Protein AF-W9THT8-F1 (afdb_monomer_lite)

Secondary structure (DSSP, 8-state):
-HHHHHHHS-TT-HHHHHHHTTTS--TTTTT-BHHHHHHHHHHHHT-----TTTTSBHHHHHHHHHHHHTTSPSS--HHHHHHHHHHHHHHHHHHHHHHH--HHHHHT--S-HHHHHHHHHHHH-TT-HHHHHHHHHHHHHS-S---SSGGGGHHHHHS-HHHHHHHHHHHHTT-

Sequence (175 aa):
MRNLIEYTKDAADPDFVKLTSLLHWKADSDQITISDLDGIFNRLFGQNVASADGAKTVMALIEHEASGCLKADDGINFENKIVLAMSIRLTAERFMVKRINDPAFVAGIDSNQTPKLLKKFRELFSTELKTLKILQRVALMTPENIHLNSFMYEPILDMSDGHLRKLYGEVIMLA

pLDDT: mean 91.5, std 10.58, range [45.81, 98.56]

Radius of gyration: 16.37 Å; chains: 1; bounding box: 40×32×42 Å

Foldseek 3Di:
DLVLCCVVPNCPPPLNVLVVLLQAPAPCVQVAFLLNVQVSVCVSPVDDDDDPPRRHHVLVVLVVLQVVLLVDDFDLDLVNLVSLLSNLQHLLNVLLCVVLVDNVQQVPDPDDNLVSSLVSSCVVPVVPVLSNVLSVVSCQQNPSDDDPDPVSCCSSSVDHSVVSSVSSVVSVVSD

Structure (mmCIF, N/CA/C/O backbone):
data_AF-W9THT8-F1
#
_entry.id   AF-W9THT8-F1
#
loop_
_atom_site.group_PDB
_atom_site.id
_atom_site.type_symbol
_atom_site.label_atom_id
_atom_site.label_alt_id
_atom_site.label_comp_id
_atom_site.label_asym_id
_atom_site.label_entity_id
_atom_site.label_seq_id
_atom_site.pdbx_PDB_ins_code
_atom_site.Cartn_x
_atom_site.Cartn_y
_atom_site.Cartn_z
_atom_site.occupancy
_atom_site.B_iso_or_equiv
_atom_site.auth_seq_id
_atom_site.auth_comp_id
_atom_site.auth_asym_id
_atom_site.auth_atom_id
_atom_site.pdbx_PDB_model_num
ATOM 1 N N . MET A 1 1 ? 6.232 3.667 -13.390 1.00 91.44 1 MET A N 1
ATOM 2 C CA . MET A 1 1 ? 6.029 2.429 -14.178 1.00 91.44 1 MET A CA 1
ATOM 3 C C . MET A 1 1 ? 4.553 2.133 -14.411 1.00 91.44 1 MET A C 1
ATOM 5 O O . MET A 1 1 ? 4.156 2.201 -15.561 1.00 91.44 1 MET A O 1
ATOM 9 N N . ARG A 1 2 ? 3.729 1.906 -13.371 1.00 91.75 2 ARG A N 1
ATOM 10 C CA . ARG A 1 2 ? 2.298 1.547 -13.520 1.00 91.75 2 ARG A CA 1
ATOM 11 C C . ARG A 1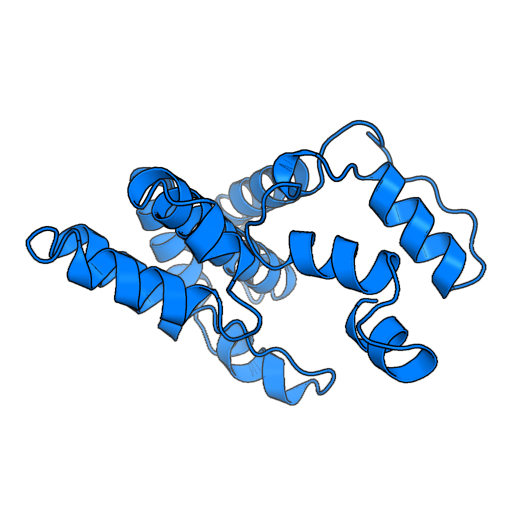 2 ? 1.534 2.476 -14.472 1.00 91.75 2 ARG A C 1
ATOM 13 O O . ARG A 1 2 ? 1.049 2.029 -15.499 1.00 91.75 2 ARG A O 1
ATOM 20 N N . ASN A 1 3 ? 1.539 3.778 -14.183 1.00 89.00 3 ASN A N 1
ATOM 21 C CA . ASN A 1 3 ? 0.855 4.784 -15.004 1.00 89.00 3 ASN A CA 1
ATOM 22 C C . ASN A 1 3 ? 1.441 4.907 -16.429 1.00 89.00 3 ASN A C 1
ATOM 24 O O . ASN A 1 3 ? 0.732 5.292 -17.348 1.00 89.00 3 ASN A O 1
ATOM 28 N N . LEU A 1 4 ? 2.730 4.594 -16.633 1.00 92.31 4 LEU A N 1
ATOM 29 C CA . LEU A 1 4 ? 3.329 4.595 -17.976 1.00 92.31 4 LEU A CA 1
ATOM 30 C C . LEU A 1 4 ? 2.815 3.415 -18.802 1.00 92.31 4 LEU A C 1
ATOM 32 O O . LEU A 1 4 ? 2.563 3.573 -19.991 1.00 92.31 4 LEU A O 1
ATOM 36 N N . ILE A 1 5 ? 2.641 2.251 -18.175 1.00 93.69 5 ILE A N 1
ATOM 37 C CA . ILE A 1 5 ? 2.051 1.078 -18.825 1.00 93.69 5 ILE A CA 1
ATOM 38 C C . ILE A 1 5 ? 0.583 1.356 -19.145 1.00 93.69 5 ILE A C 1
ATOM 40 O O . ILE A 1 5 ? 0.181 1.145 -20.278 1.00 93.69 5 ILE A O 1
ATOM 44 N N . GLU A 1 6 ? -0.177 1.922 -18.205 1.00 91.56 6 GLU A N 1
ATOM 45 C CA . GLU A 1 6 ? -1.571 2.331 -18.439 1.00 91.56 6 GLU A CA 1
ATOM 46 C C . GLU A 1 6 ? -1.704 3.284 -19.633 1.00 91.56 6 GLU A C 1
ATOM 48 O O . GLU A 1 6 ? -2.595 3.126 -20.458 1.00 91.56 6 GLU A O 1
ATOM 53 N N . TYR A 1 7 ? -0.790 4.254 -19.740 1.00 90.12 7 TYR A N 1
ATOM 54 C CA . TYR A 1 7 ? -0.811 5.259 -20.801 1.00 90.12 7 TYR A CA 1
ATOM 55 C C . TYR A 1 7 ? -0.347 4.727 -22.164 1.00 90.12 7 TYR A C 1
ATOM 57 O O . TYR A 1 7 ? -0.839 5.170 -23.197 1.00 90.12 7 TYR A O 1
ATOM 65 N N . THR A 1 8 ? 0.635 3.823 -22.189 1.00 93.19 8 THR A N 1
ATOM 66 C CA . THR A 1 8 ? 1.224 3.310 -23.444 1.00 93.19 8 THR A CA 1
ATOM 67 C C . THR A 1 8 ? 0.592 2.008 -23.930 1.00 93.19 8 THR A C 1
ATOM 69 O O . THR A 1 8 ? 0.788 1.636 -25.086 1.00 93.19 8 THR A O 1
ATOM 72 N N . LYS A 1 9 ? -0.151 1.318 -23.062 1.00 91.88 9 LYS A N 1
ATOM 73 C CA . LYS A 1 9 ? -0.853 0.067 -23.339 1.00 91.88 9 LYS A CA 1
ATOM 74 C C . LYS A 1 9 ? -2.303 0.189 -22.856 1.00 91.88 9 LYS A C 1
ATOM 76 O O . LYS A 1 9 ? -3.049 0.987 -23.412 1.00 91.88 9 LYS A O 1
ATOM 81 N N . ASP A 1 10 ? -2.702 -0.572 -21.839 1.00 91.38 10 ASP A N 1
ATOM 82 C CA . ASP A 1 10 ? -4.016 -0.495 -21.209 1.00 91.38 10 ASP A CA 1
ATOM 83 C C . ASP A 1 10 ? -3.976 -1.003 -19.751 1.00 91.38 10 ASP A C 1
ATOM 85 O O . ASP A 1 10 ? -2.949 -1.478 -19.256 1.00 91.38 10 ASP A O 1
ATOM 89 N N . ALA A 1 11 ? -5.110 -0.888 -19.054 1.00 89.50 11 ALA A N 1
ATOM 90 C CA . ALA A 1 11 ? -5.281 -1.333 -17.669 1.00 89.50 11 ALA A CA 1
ATOM 91 C C . ALA A 1 11 ? -5.462 -2.861 -17.510 1.00 89.50 11 ALA A C 1
ATOM 93 O O . ALA A 1 11 ? -5.548 -3.352 -16.383 1.00 89.50 11 ALA A O 1
ATOM 94 N N . ALA A 1 12 ? -5.545 -3.613 -18.610 1.00 93.19 12 ALA A N 1
ATOM 95 C CA . ALA A 1 12 ? -5.588 -5.073 -18.614 1.00 93.19 12 ALA A CA 1
ATOM 96 C C . ALA A 1 12 ? -4.193 -5.702 -18.798 1.00 93.19 12 ALA A C 1
ATOM 98 O O . ALA A 1 12 ? -4.049 -6.912 -18.608 1.00 93.19 12 ALA A O 1
ATOM 99 N N . ASP A 1 13 ? -3.164 -4.908 -19.126 1.00 96.38 13 ASP A N 1
ATOM 100 C CA . ASP A 1 13 ? -1.788 -5.386 -19.252 1.00 96.38 13 ASP A CA 1
ATOM 101 C C . ASP A 1 13 ? -1.326 -6.083 -17.949 1.00 96.38 13 ASP A C 1
ATOM 103 O O . ASP A 1 13 ? -1.464 -5.521 -16.854 1.00 96.38 13 ASP A O 1
ATOM 107 N N . PRO A 1 14 ? -0.752 -7.300 -18.024 1.00 96.12 14 PRO A N 1
ATOM 108 C CA . PRO A 1 14 ? -0.333 -8.044 -16.837 1.00 96.12 14 PRO A CA 1
ATOM 109 C C . PRO A 1 14 ? 0.667 -7.297 -15.947 1.00 96.12 14 PRO A C 1
ATOM 111 O O . PRO A 1 14 ? 0.623 -7.447 -14.724 1.00 96.12 14 PRO A O 1
ATOM 114 N N . ASP A 1 15 ? 1.542 -6.469 -16.528 1.00 96.75 15 ASP A N 1
ATOM 115 C CA . ASP A 1 15 ? 2.502 -5.672 -15.766 1.00 96.75 15 ASP A CA 1
ATOM 116 C C . ASP A 1 15 ? 1.791 -4.522 -15.040 1.00 96.75 15 ASP A C 1
ATOM 118 O O . ASP A 1 15 ? 2.138 -4.209 -13.900 1.00 96.75 15 ASP A O 1
ATOM 122 N N . PHE A 1 16 ? 0.751 -3.928 -15.636 1.00 95.06 16 PHE A N 1
ATOM 123 C CA . PHE A 1 16 ? -0.103 -2.959 -14.941 1.00 95.06 16 PHE A CA 1
ATOM 124 C C . PHE A 1 16 ? -0.813 -3.601 -13.743 1.00 95.06 16 PHE A C 1
ATOM 126 O O . PHE A 1 16 ? -0.787 -3.049 -12.637 1.00 95.06 16 PHE A O 1
ATOM 133 N N . VAL A 1 17 ? -1.410 -4.781 -13.940 1.00 94.25 17 VAL A N 1
ATOM 134 C CA . VAL A 1 17 ? -2.118 -5.517 -12.882 1.00 94.25 17 VAL A CA 1
ATOM 135 C C . VAL A 1 17 ? -1.160 -5.876 -11.745 1.00 94.25 17 VAL A C 1
ATOM 137 O O . VAL A 1 17 ? -1.437 -5.547 -10.590 1.00 94.25 17 VAL A O 1
ATOM 140 N N . LYS A 1 18 ? 0.006 -6.451 -12.064 1.00 96.38 18 LYS A N 1
ATOM 141 C CA . LYS A 1 18 ? 1.012 -6.838 -11.065 1.00 96.38 18 LYS A CA 1
ATOM 142 C C . LYS A 1 18 ? 1.580 -5.629 -10.312 1.00 96.38 18 LYS A C 1
ATOM 144 O O . LYS A 1 18 ? 1.689 -5.664 -9.090 1.00 96.38 18 LYS A O 1
ATOM 149 N N . LEU A 1 19 ? 1.865 -4.515 -10.993 1.00 95.31 19 LEU A N 1
ATOM 150 C CA . LEU A 1 19 ? 2.278 -3.275 -10.320 1.00 95.31 19 LEU A CA 1
ATOM 151 C C . LEU A 1 19 ? 1.166 -2.671 -9.451 1.00 95.31 19 LEU A C 1
ATOM 153 O O . LEU A 1 19 ? 1.460 -1.997 -8.466 1.00 95.31 19 LEU A O 1
ATOM 157 N N . THR A 1 20 ? -0.106 -2.900 -9.781 1.00 93.31 20 THR A N 1
ATOM 158 C CA . THR A 1 20 ? -1.229 -2.480 -8.930 1.00 93.31 20 THR A CA 1
ATOM 159 C C . THR A 1 20 ? -1.244 -3.261 -7.615 1.00 93.31 20 THR A C 1
ATOM 161 O O . THR A 1 20 ? -1.473 -2.662 -6.565 1.00 93.31 20 THR A O 1
ATOM 164 N N . SER A 1 21 ? -0.917 -4.557 -7.640 1.00 94.88 21 SER A N 1
ATOM 165 C CA . SER A 1 21 ? -0.740 -5.383 -6.434 1.00 94.88 21 SER A CA 1
ATOM 166 C C . SER A 1 21 ? 0.460 -4.973 -5.564 1.00 94.88 21 SER A C 1
ATOM 168 O O . SER A 1 21 ? 0.560 -5.410 -4.420 1.00 94.88 21 SER A O 1
ATOM 170 N N . LEU A 1 22 ? 1.358 -4.107 -6.052 1.00 94.56 22 LEU A N 1
ATOM 171 C CA . LEU A 1 22 ? 2.415 -3.492 -5.235 1.00 94.56 22 LEU A CA 1
ATOM 172 C C . LEU A 1 22 ? 1.975 -2.200 -4.530 1.00 94.56 22 LEU A C 1
ATOM 174 O O . LEU A 1 22 ? 2.650 -1.745 -3.612 1.00 94.56 22 LEU A O 1
ATOM 178 N N . LEU A 1 23 ? 0.857 -1.599 -4.945 1.00 91.94 23 LEU A N 1
ATOM 179 C CA . LEU A 1 23 ? 0.315 -0.371 -4.344 1.00 91.94 23 LEU A CA 1
ATOM 180 C C . LEU A 1 23 ? -0.849 -0.636 -3.384 1.00 91.94 23 LEU A C 1
ATOM 182 O O . LEU A 1 23 ? -1.150 0.209 -2.539 1.00 91.94 23 LEU A O 1
ATOM 186 N N . HIS A 1 24 ? -1.473 -1.803 -3.527 1.00 94.31 24 HIS A N 1
ATOM 187 C CA . HIS A 1 24 ? -2.636 -2.259 -2.782 1.00 94.31 24 HIS A CA 1
ATOM 188 C C . HIS A 1 24 ? -2.452 -3.709 -2.352 1.00 94.31 24 HIS A C 1
ATOM 190 O O . HIS A 1 24 ? -1.925 -4.511 -3.120 1.00 94.31 24 HIS A O 1
ATOM 196 N N . TRP A 1 25 ? -2.933 -4.062 -1.162 1.00 96.44 25 TRP A N 1
ATOM 197 C CA . TRP A 1 25 ? -2.902 -5.432 -0.664 1.00 96.44 25 TRP A CA 1
ATOM 198 C C . TRP A 1 25 ? -3.943 -6.297 -1.384 1.00 96.44 25 TRP A C 1
ATOM 200 O O . TRP A 1 25 ? -5.151 -6.169 -1.168 1.00 96.44 25 TRP A O 1
ATOM 210 N N . LYS A 1 26 ? -3.460 -7.181 -2.250 1.00 95.38 26 LYS A N 1
ATOM 211 C CA . LYS A 1 26 ? -4.209 -8.132 -3.072 1.00 95.38 26 LYS A CA 1
ATOM 212 C C . LYS A 1 26 ? -3.698 -9.554 -2.824 1.00 95.38 26 LYS A C 1
ATOM 214 O O . LYS A 1 26 ? -2.750 -9.767 -2.074 1.00 95.38 26 LYS A O 1
ATOM 219 N N . ALA A 1 27 ? -4.357 -10.538 -3.434 1.00 94.75 27 ALA A N 1
ATOM 220 C CA . ALA A 1 27 ? -4.080 -11.956 -3.196 1.00 94.75 27 ALA A CA 1
ATOM 221 C C . ALA A 1 27 ? -2.652 -12.396 -3.571 1.00 94.75 27 ALA A C 1
ATOM 223 O O . ALA A 1 27 ? -2.171 -13.383 -3.027 1.00 94.75 27 ALA A O 1
ATOM 224 N N . ASP A 1 28 ? -1.995 -11.688 -4.491 1.00 95.56 28 ASP A N 1
ATOM 225 C CA . ASP A 1 28 ? -0.643 -11.974 -4.978 1.00 95.56 28 ASP A CA 1
ATOM 226 C C . ASP A 1 28 ? 0.425 -11.005 -4.439 1.00 95.56 28 ASP A C 1
ATOM 228 O O . ASP A 1 28 ? 1.609 -11.182 -4.717 1.00 95.56 28 ASP A O 1
ATOM 232 N N . SER A 1 29 ? 0.034 -9.985 -3.667 1.00 95.25 29 SER A N 1
ATOM 233 C CA . SER A 1 29 ? 0.924 -8.908 -3.212 1.00 95.25 29 SER A CA 1
ATOM 234 C C . SER A 1 29 ? 2.169 -9.400 -2.478 1.00 95.25 29 SER A C 1
ATOM 236 O O . SER A 1 29 ? 3.251 -8.845 -2.663 1.00 95.25 29 SER A O 1
ATOM 238 N N . ASP A 1 30 ? 2.032 -10.432 -1.646 1.00 95.38 30 ASP A N 1
ATOM 239 C CA . ASP A 1 30 ? 3.121 -10.984 -0.839 1.00 95.38 30 ASP A CA 1
ATOM 240 C C . ASP A 1 30 ? 4.057 -11.918 -1.618 1.00 95.38 30 ASP A C 1
ATOM 242 O O . ASP A 1 30 ? 5.099 -12.298 -1.091 1.00 95.38 30 ASP A O 1
ATOM 246 N N . GLN A 1 31 ? 3.730 -12.249 -2.869 1.00 97.38 31 GLN A N 1
ATOM 247 C CA . GLN A 1 31 ? 4.504 -13.161 -3.718 1.00 97.38 31 GLN A CA 1
ATOM 248 C C . GLN A 1 31 ? 5.357 -12.436 -4.760 1.00 97.38 31 GLN A C 1
ATOM 250 O O 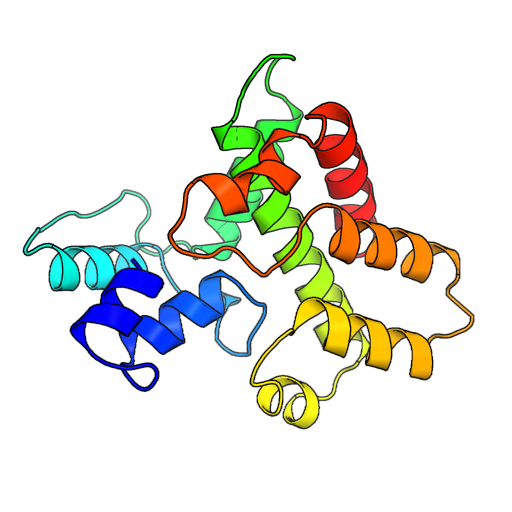. GLN A 1 31 ? 6.240 -13.051 -5.353 1.00 97.38 31 GLN A O 1
ATOM 255 N N . ILE A 1 32 ? 5.112 -11.144 -5.001 1.00 98.12 32 ILE A N 1
ATOM 256 C CA . ILE A 1 32 ? 5.836 -10.384 -6.026 1.00 98.12 32 ILE A CA 1
ATOM 257 C C . ILE A 1 32 ? 7.270 -10.145 -5.555 1.00 98.12 32 ILE A C 1
ATOM 259 O O . ILE A 1 32 ? 7.512 -9.482 -4.542 1.00 98.12 32 ILE A O 1
ATOM 263 N N . THR A 1 33 ? 8.222 -10.686 -6.308 1.00 98.50 33 THR A N 1
ATOM 264 C CA . THR A 1 33 ? 9.652 -10.616 -6.003 1.00 98.50 33 THR A CA 1
ATOM 265 C C . THR A 1 33 ? 10.307 -9.361 -6.573 1.00 98.50 33 THR A C 1
ATOM 267 O O . THR A 1 33 ? 9.778 -8.708 -7.476 1.00 98.50 33 THR A O 1
ATOM 270 N N . ILE A 1 34 ? 11.490 -9.019 -6.066 1.00 98.31 34 ILE A N 1
ATOM 271 C CA . ILE A 1 34 ? 12.319 -7.952 -6.639 1.00 98.31 34 ILE A CA 1
ATOM 272 C C . ILE A 1 34 ? 12.669 -8.281 -8.100 1.00 98.31 34 ILE A C 1
ATOM 274 O O . ILE A 1 34 ? 12.584 -7.407 -8.959 1.00 98.31 34 ILE A O 1
ATOM 278 N N . SER A 1 35 ? 12.956 -9.547 -8.423 1.00 98.25 35 SER A N 1
ATOM 279 C CA . SER A 1 35 ? 13.202 -9.968 -9.808 1.00 98.25 35 SER A CA 1
ATOM 280 C C . SER A 1 35 ? 11.977 -9.837 -10.721 1.00 98.25 35 SER A C 1
ATOM 282 O O . SER A 1 35 ? 12.139 -9.518 -11.900 1.00 98.25 35 SER A O 1
ATOM 284 N N . ASP A 1 36 ? 10.753 -10.032 -10.213 1.00 98.19 36 ASP A N 1
ATOM 285 C CA . ASP A 1 36 ? 9.539 -9.725 -10.985 1.00 98.19 36 ASP A CA 1
ATOM 286 C C . ASP A 1 36 ? 9.494 -8.237 -11.362 1.00 98.19 36 ASP A C 1
ATOM 288 O O . ASP A 1 36 ? 9.193 -7.893 -12.509 1.00 98.19 36 ASP A O 1
ATOM 292 N N . LEU A 1 37 ? 9.815 -7.357 -10.405 1.00 97.88 37 LEU A N 1
ATOM 293 C CA . LEU A 1 37 ? 9.835 -5.909 -10.602 1.00 97.88 37 LEU A CA 1
ATOM 294 C C . LEU A 1 37 ? 10.931 -5.477 -11.587 1.00 97.88 37 LEU A C 1
ATOM 296 O O . LEU A 1 37 ? 10.647 -4.682 -12.486 1.00 97.88 37 LEU A O 1
ATOM 300 N N . ASP A 1 38 ? 12.137 -6.042 -11.477 1.00 97.94 38 ASP A N 1
ATOM 301 C CA . ASP A 1 38 ? 13.226 -5.841 -12.444 1.00 97.94 38 ASP A CA 1
ATOM 302 C C . ASP A 1 38 ? 12.786 -6.255 -13.853 1.00 97.94 38 ASP A C 1
ATOM 304 O O . ASP A 1 38 ? 13.014 -5.535 -14.824 1.00 97.94 38 ASP A O 1
ATOM 308 N N . GLY A 1 39 ? 12.094 -7.392 -13.976 1.00 98.19 39 GLY A N 1
ATOM 309 C CA . GLY A 1 39 ? 11.554 -7.863 -15.247 1.00 98.19 39 GLY A CA 1
ATOM 310 C C . GLY A 1 39 ? 10.584 -6.863 -15.882 1.00 98.19 39 GLY A C 1
ATOM 311 O O . GLY A 1 39 ? 10.673 -6.604 -17.084 1.00 98.19 39 GLY A O 1
ATOM 312 N N . ILE A 1 40 ? 9.685 -6.276 -15.085 1.00 97.75 40 ILE A N 1
ATOM 313 C CA . ILE A 1 40 ? 8.752 -5.234 -15.544 1.00 97.75 40 ILE A CA 1
ATOM 314 C C . ILE A 1 40 ? 9.516 -3.973 -15.969 1.00 97.75 40 ILE A C 1
ATOM 316 O O . ILE A 1 40 ? 9.256 -3.422 -17.040 1.00 97.75 40 ILE A O 1
ATOM 320 N N . PHE A 1 41 ? 10.486 -3.535 -15.163 1.00 97.81 41 PHE A N 1
ATOM 321 C CA . PHE A 1 41 ? 11.330 -2.379 -15.467 1.00 97.81 41 PHE A CA 1
ATOM 322 C C . PHE A 1 41 ? 12.087 -2.566 -16.791 1.00 97.81 41 PHE A C 1
ATOM 324 O O . PHE A 1 41 ? 12.033 -1.708 -17.673 1.00 97.81 41 PHE A O 1
ATOM 331 N N . ASN A 1 42 ? 12.732 -3.719 -16.964 1.00 97.88 42 ASN A N 1
ATOM 332 C CA . ASN A 1 42 ? 13.508 -4.064 -18.151 1.00 97.88 42 ASN A CA 1
ATOM 333 C C . ASN A 1 42 ? 12.644 -4.094 -19.416 1.00 97.88 42 ASN A C 1
ATOM 335 O O . ASN A 1 42 ? 13.036 -3.516 -20.430 1.00 97.88 42 ASN A O 1
ATOM 339 N N . ARG A 1 43 ? 11.442 -4.688 -19.352 1.00 96.25 43 ARG A N 1
ATOM 340 C CA . ARG A 1 43 ? 10.480 -4.675 -20.468 1.00 96.25 43 ARG A CA 1
ATOM 341 C C . ARG A 1 43 ? 10.019 -3.265 -20.828 1.00 96.25 43 ARG A C 1
ATOM 343 O O . ARG A 1 43 ? 9.896 -2.959 -22.010 1.00 96.25 43 ARG A O 1
ATOM 350 N N . LEU A 1 44 ? 9.754 -2.421 -19.829 1.00 95.88 44 LEU A N 1
ATOM 351 C CA . LEU A 1 44 ? 9.228 -1.073 -20.049 1.00 95.88 44 LEU A CA 1
ATOM 352 C C . LEU A 1 44 ? 10.281 -0.113 -20.622 1.00 95.88 44 LEU A C 1
ATOM 354 O O . LEU A 1 44 ? 9.945 0.729 -21.450 1.00 95.88 44 LEU A O 1
ATOM 358 N N . PHE A 1 45 ? 11.537 -0.229 -20.186 1.00 96.31 45 PHE A N 1
ATOM 359 C CA . PHE A 1 45 ? 12.599 0.723 -20.534 1.00 96.31 45 PHE A CA 1
ATOM 360 C C . PHE A 1 45 ? 13.673 0.164 -21.476 1.00 96.31 45 PHE A C 1
ATOM 362 O O . PHE A 1 45 ? 14.621 0.880 -21.796 1.00 96.31 45 PHE A O 1
ATOM 369 N N . GLY A 1 46 ? 13.555 -1.094 -21.914 1.00 95.88 46 GLY A N 1
ATOM 370 C CA . GLY A 1 46 ? 14.555 -1.744 -22.769 1.00 95.88 46 GLY A CA 1
ATOM 371 C C . GLY A 1 46 ? 15.914 -1.903 -22.081 1.00 95.88 46 GLY A C 1
ATOM 372 O O . GLY A 1 46 ? 16.952 -1.747 -22.719 1.00 95.88 46 GLY A O 1
ATOM 373 N N . GLN A 1 47 ? 15.904 -2.150 -20.771 1.00 96.75 47 GLN A N 1
ATOM 374 C CA . GLN A 1 47 ? 17.100 -2.290 -19.935 1.00 96.75 47 GLN A CA 1
ATOM 375 C C . GLN A 1 47 ? 17.355 -3.761 -19.578 1.00 96.75 47 GLN A C 1
ATOM 377 O O . GLN A 1 47 ? 16.538 -4.633 -19.868 1.00 96.75 47 GLN A O 1
ATOM 382 N N . ASN A 1 48 ? 18.498 -4.037 -18.947 1.00 95.62 48 ASN A N 1
ATOM 383 C CA . ASN A 1 48 ? 18.840 -5.361 -18.422 1.00 95.62 48 ASN A CA 1
ATOM 384 C C . ASN A 1 48 ? 19.452 -5.249 -17.017 1.00 95.62 48 ASN A C 1
ATOM 386 O O . ASN A 1 48 ? 20.614 -5.587 -16.789 1.00 95.62 48 ASN A O 1
ATOM 390 N N . VAL A 1 49 ? 18.679 -4.679 -16.096 1.00 95.88 49 VAL A N 1
ATOM 391 C CA . VAL A 1 49 ? 19.043 -4.527 -14.685 1.00 95.88 49 VAL A CA 1
ATOM 392 C C . VAL A 1 49 ? 18.712 -5.809 -13.925 1.00 95.88 49 VAL A C 1
ATOM 394 O O . VAL A 1 49 ? 17.702 -6.458 -14.199 1.00 95.88 49 VAL A O 1
ATOM 397 N N . ALA A 1 50 ? 19.560 -6.143 -12.956 1.00 97.12 50 ALA A N 1
ATOM 398 C CA . ALA A 1 50 ? 19.299 -7.158 -11.947 1.00 97.12 50 ALA A CA 1
ATOM 399 C C . ALA A 1 50 ? 19.653 -6.577 -10.575 1.00 97.12 50 ALA A C 1
ATOM 401 O O . ALA A 1 50 ? 20.817 -6.275 -10.298 1.00 97.12 50 ALA A O 1
ATOM 402 N N . SER A 1 51 ? 18.640 -6.390 -9.739 1.00 95.81 51 SER A N 1
ATOM 403 C CA . SER A 1 51 ? 18.789 -5.902 -8.376 1.00 95.81 51 SER A CA 1
ATOM 404 C C . SER A 1 51 ? 19.349 -7.001 -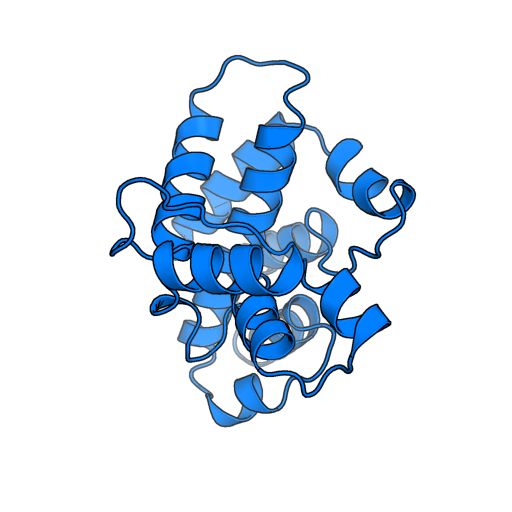7.466 1.00 95.81 51 SER A C 1
ATOM 406 O O . SER A 1 51 ? 19.187 -8.201 -7.714 1.00 95.81 51 SER A O 1
ATOM 408 N N . ALA A 1 52 ? 20.018 -6.598 -6.384 1.00 94.06 52 ALA A N 1
ATOM 409 C CA . ALA A 1 52 ? 20.432 -7.533 -5.342 1.00 94.06 52 ALA A CA 1
ATOM 410 C C . ALA A 1 52 ? 19.206 -8.186 -4.678 1.00 94.06 52 ALA A C 1
ATOM 412 O O . ALA A 1 52 ? 18.115 -7.621 -4.671 1.00 94.06 52 ALA A O 1
ATOM 413 N N . ASP A 1 53 ? 19.401 -9.375 -4.100 1.00 95.00 53 ASP A N 1
ATOM 414 C CA . ASP A 1 53 ? 18.357 -10.113 -3.383 1.00 95.00 53 ASP A CA 1
ATOM 415 C C . ASP A 1 53 ? 17.073 -10.368 -4.195 1.00 95.00 53 ASP A C 1
ATOM 417 O O . ASP A 1 53 ? 15.979 -10.380 -3.638 1.00 95.00 53 ASP A O 1
ATOM 421 N N . GLY A 1 54 ? 17.197 -10.630 -5.499 1.00 95.81 54 GLY A N 1
ATOM 422 C CA . GLY A 1 54 ? 16.068 -10.787 -6.426 1.00 95.81 54 GLY A CA 1
ATOM 423 C C . GLY A 1 54 ? 14.932 -11.723 -5.973 1.00 95.81 54 GLY A C 1
ATOM 424 O O . GLY A 1 54 ? 13.779 -11.498 -6.328 1.00 95.81 54 GLY A O 1
ATOM 425 N N . ALA A 1 55 ? 15.233 -12.730 -5.143 1.00 97.06 55 ALA A N 1
ATOM 426 C CA . ALA A 1 55 ? 14.253 -13.663 -4.582 1.00 97.06 55 ALA A CA 1
ATOM 427 C C . ALA A 1 55 ? 13.437 -13.109 -3.393 1.00 97.06 55 ALA A C 1
ATOM 429 O O . ALA A 1 55 ? 12.427 -13.705 -3.021 1.00 97.06 55 ALA A O 1
ATOM 430 N N . LYS A 1 56 ? 13.859 -12.002 -2.764 1.00 97.88 56 LYS A N 1
ATOM 431 C CA . LYS A 1 56 ? 13.072 -11.336 -1.718 1.00 97.88 56 LYS A CA 1
ATOM 432 C C . LYS A 1 56 ? 11.827 -10.705 -2.332 1.00 97.88 56 LYS A C 1
ATOM 434 O O . LYS A 1 56 ? 11.819 -10.290 -3.490 1.00 97.88 56 LYS A O 1
ATOM 439 N N . THR A 1 57 ? 10.772 -10.613 -1.533 1.00 98.12 57 THR A N 1
ATOM 440 C CA . THR A 1 57 ? 9.519 -9.991 -1.956 1.00 98.12 57 THR A CA 1
ATOM 441 C C . THR A 1 57 ? 9.631 -8.473 -1.872 1.00 98.12 57 THR A C 1
ATOM 443 O O . THR A 1 57 ? 10.304 -7.930 -0.992 1.00 98.12 57 THR A O 1
ATOM 446 N N . VAL A 1 58 ? 8.944 -7.768 -2.771 1.00 97.62 58 VAL A N 1
ATOM 447 C CA . VAL A 1 58 ? 8.895 -6.299 -2.748 1.00 97.62 58 VAL A CA 1
ATOM 448 C C . VAL A 1 58 ? 8.243 -5.809 -1.453 1.00 97.62 58 VAL A C 1
ATOM 450 O O . VAL A 1 58 ? 8.688 -4.819 -0.884 1.00 97.62 58 VAL A O 1
ATOM 453 N N . MET A 1 59 ? 7.250 -6.533 -0.929 1.00 96.38 59 MET A N 1
ATOM 454 C CA . MET A 1 59 ? 6.630 -6.209 0.360 1.00 96.38 59 MET A CA 1
ATOM 455 C C . MET A 1 59 ? 7.641 -6.247 1.512 1.00 96.38 59 MET A C 1
ATOM 457 O O . MET A 1 59 ? 7.689 -5.310 2.305 1.00 96.38 59 MET A O 1
ATOM 461 N N . ALA A 1 60 ? 8.502 -7.270 1.567 1.00 96.19 60 ALA A N 1
ATOM 462 C CA . ALA A 1 60 ? 9.555 -7.347 2.579 1.00 96.19 60 ALA A CA 1
ATOM 463 C C . ALA A 1 60 ? 10.588 -6.217 2.427 1.00 96.19 60 ALA A C 1
ATOM 465 O O . ALA A 1 60 ? 11.066 -5.687 3.429 1.00 96.19 60 ALA A O 1
ATOM 466 N N . LEU A 1 61 ? 10.911 -5.821 1.190 1.00 97.06 61 LEU A N 1
ATOM 467 C CA . LEU A 1 61 ? 11.776 -4.668 0.932 1.00 97.06 61 LEU A CA 1
ATOM 468 C C . LEU A 1 61 ? 11.140 -3.370 1.454 1.00 97.06 61 LEU A C 1
ATOM 470 O O . LEU A 1 61 ? 11.788 -2.628 2.182 1.00 97.06 61 LEU A O 1
ATOM 474 N N . ILE A 1 62 ? 9.861 -3.120 1.158 1.00 96.25 62 ILE A N 1
ATOM 475 C CA . ILE A 1 62 ? 9.137 -1.929 1.633 1.00 96.25 62 ILE A CA 1
ATOM 476 C C . ILE A 1 62 ? 9.102 -1.875 3.167 1.00 96.25 62 ILE A C 1
ATOM 478 O O . ILE A 1 62 ? 9.351 -0.820 3.751 1.00 96.25 62 ILE A O 1
ATOM 482 N N . GLU A 1 63 ? 8.819 -2.999 3.830 1.00 95.12 63 GLU A N 1
ATOM 483 C CA . GLU A 1 63 ? 8.823 -3.087 5.296 1.00 95.12 63 GLU A CA 1
ATOM 484 C C . GLU A 1 63 ? 10.220 -2.839 5.888 1.00 95.12 63 GLU A C 1
ATOM 486 O O . GLU A 1 63 ? 10.348 -2.165 6.920 1.00 95.12 63 GLU A O 1
ATOM 491 N N . HIS A 1 64 ? 11.270 -3.349 5.234 1.00 95.50 64 HIS A N 1
ATOM 492 C CA . HIS A 1 64 ? 12.661 -3.127 5.628 1.00 95.50 64 HIS A CA 1
ATOM 493 C C . HIS A 1 64 ? 13.034 -1.644 5.551 1.00 95.50 64 HIS A C 1
ATOM 495 O O . HIS A 1 64 ? 13.462 -1.071 6.557 1.00 95.50 64 HIS A O 1
ATOM 501 N N . GLU A 1 65 ? 12.801 -1.015 4.398 1.00 95.44 65 GLU A N 1
ATOM 502 C CA . GLU A 1 65 ? 13.105 0.400 4.177 1.00 95.44 65 GLU A CA 1
ATOM 503 C C . GLU A 1 65 ? 12.303 1.291 5.133 1.00 95.44 65 GLU A C 1
ATOM 505 O O . GLU A 1 65 ? 12.874 2.146 5.807 1.00 95.44 65 GLU A O 1
ATOM 510 N N . ALA A 1 66 ? 11.002 1.034 5.312 1.00 95.25 66 ALA A N 1
ATOM 511 C CA . ALA A 1 66 ? 10.160 1.804 6.232 1.00 95.25 66 ALA A CA 1
ATOM 512 C C . ALA A 1 66 ? 10.622 1.691 7.695 1.00 95.25 66 ALA A C 1
ATOM 514 O O . ALA A 1 66 ? 10.547 2.655 8.461 1.00 95.25 66 ALA A O 1
ATOM 515 N N . SER A 1 67 ? 11.139 0.526 8.093 1.00 94.19 67 SER A N 1
ATOM 516 C CA . SER A 1 67 ? 11.745 0.334 9.415 1.00 94.19 67 SER A CA 1
ATOM 517 C C . SER A 1 67 ? 13.072 1.087 9.556 1.00 94.19 67 SER A C 1
ATOM 519 O O . SER A 1 67 ? 13.376 1.599 10.637 1.00 94.19 67 SER A O 1
ATOM 521 N N . GLY A 1 68 ? 13.850 1.184 8.474 1.00 93.38 68 GLY A N 1
ATOM 522 C CA . GLY A 1 68 ? 15.034 2.039 8.384 1.00 93.38 68 GLY A CA 1
ATOM 523 C C . GLY A 1 68 ? 14.685 3.519 8.534 1.00 93.38 68 GLY A C 1
ATOM 524 O O . GLY A 1 68 ? 15.329 4.219 9.320 1.00 93.38 68 GLY A O 1
ATOM 525 N N . CYS A 1 69 ? 13.601 3.970 7.890 1.00 92.25 69 CYS A N 1
ATOM 526 C CA . CYS A 1 69 ? 13.121 5.347 7.986 1.00 92.25 69 CYS A CA 1
ATOM 527 C C . CYS A 1 69 ? 12.863 5.770 9.432 1.00 92.25 69 CYS A C 1
ATOM 529 O O . CYS A 1 69 ? 13.153 6.908 9.751 1.00 92.25 69 CYS A O 1
ATOM 531 N N . LEU A 1 70 ? 12.395 4.887 10.326 1.00 89.00 70 LEU A N 1
ATOM 532 C CA . LEU A 1 70 ? 12.155 5.225 11.740 1.00 89.00 70 LEU A CA 1
ATOM 533 C C . LEU A 1 70 ? 13.421 5.634 12.510 1.00 89.00 70 LEU A C 1
ATOM 535 O O . LEU A 1 70 ? 13.308 6.341 13.511 1.00 89.00 70 LEU A O 1
ATOM 539 N N . LYS A 1 71 ? 14.599 5.188 12.064 1.00 87.50 71 LYS A N 1
ATOM 540 C CA . LYS A 1 71 ? 15.898 5.434 12.712 1.00 87.50 71 LYS A CA 1
ATOM 541 C C . LYS A 1 71 ? 16.697 6.557 12.057 1.00 87.50 71 LYS A C 1
ATOM 543 O O . LYS A 1 71 ? 17.720 6.951 12.604 1.00 87.50 71 LYS A O 1
ATOM 548 N N . ALA A 1 72 ? 16.271 7.020 10.884 1.00 84.88 72 ALA A N 1
ATOM 549 C CA . ALA A 1 72 ? 16.945 8.091 10.167 1.00 84.88 72 ALA A CA 1
ATOM 550 C C . ALA A 1 72 ? 16.796 9.418 10.919 1.00 84.88 72 ALA A C 1
ATOM 552 O O . ALA A 1 72 ? 15.737 9.667 11.504 1.00 84.88 72 ALA A O 1
ATOM 553 N N . ASP A 1 73 ? 17.826 10.261 10.850 1.00 80.75 73 ASP A N 1
ATOM 554 C CA . ASP A 1 73 ? 17.816 11.598 11.443 1.00 80.75 73 ASP A CA 1
ATOM 555 C C . ASP A 1 73 ? 16.635 12.438 10.932 1.00 80.75 73 ASP A C 1
ATOM 557 O O . ASP A 1 73 ? 16.141 12.253 9.811 1.00 80.75 73 ASP A O 1
ATOM 561 N N . ASP A 1 74 ? 16.185 13.373 11.767 1.00 65.31 74 ASP A N 1
ATOM 562 C CA . ASP A 1 74 ? 15.148 14.329 11.393 1.00 65.31 74 ASP A CA 1
ATOM 563 C C . ASP A 1 74 ? 15.667 15.257 10.281 1.00 65.31 74 ASP A C 1
ATOM 565 O O . ASP A 1 74 ? 16.715 15.893 10.401 1.00 65.31 74 ASP A O 1
ATOM 569 N N . GLY A 1 75 ? 14.917 15.360 9.184 1.00 66.19 75 GLY A N 1
ATOM 570 C CA . GLY A 1 75 ? 15.284 16.189 8.039 1.00 66.19 75 GLY A CA 1
ATOM 571 C C . GLY A 1 75 ? 14.235 16.170 6.930 1.00 66.19 75 GLY A C 1
ATOM 572 O O . GLY A 1 75 ? 13.216 15.481 7.015 1.00 66.19 75 GLY A O 1
ATOM 573 N N . ILE A 1 76 ? 14.478 16.932 5.860 1.00 64.94 76 ILE A N 1
ATOM 574 C CA . ILE A 1 76 ? 13.646 16.898 4.649 1.00 64.94 76 ILE A CA 1
ATOM 575 C C . ILE A 1 76 ? 14.027 15.643 3.851 1.00 64.94 76 ILE A C 1
ATOM 577 O O . ILE A 1 76 ? 14.779 15.711 2.885 1.00 64.94 76 ILE A O 1
ATOM 581 N N . ASN A 1 77 ? 13.557 14.482 4.305 1.00 79.94 77 ASN A N 1
ATOM 582 C CA . ASN A 1 77 ? 13.815 13.202 3.655 1.00 79.94 77 ASN A CA 1
ATOM 583 C C . ASN A 1 77 ? 12.561 12.760 2.888 1.00 79.94 77 ASN A C 1
ATOM 585 O O . ASN A 1 77 ? 11.655 12.122 3.429 1.00 79.94 77 ASN A O 1
ATOM 589 N N . PHE A 1 78 ? 12.464 13.212 1.637 1.00 83.31 78 PHE A N 1
ATOM 590 C CA . PHE A 1 78 ? 11.288 12.971 0.805 1.00 83.31 78 PHE A CA 1
ATOM 591 C C . PHE A 1 78 ? 11.130 11.492 0.456 1.00 83.31 78 PHE A C 1
ATOM 593 O O . PHE A 1 78 ? 10.001 10.995 0.459 1.00 83.31 78 PHE A O 1
ATOM 600 N N . GLU A 1 79 ? 12.233 10.777 0.221 1.00 86.44 79 GLU A N 1
ATOM 601 C CA . GLU A 1 79 ? 12.192 9.339 -0.033 1.00 86.44 79 GLU A CA 1
ATOM 602 C C . GLU A 1 79 ? 11.600 8.589 1.165 1.00 86.44 79 GLU A C 1
ATOM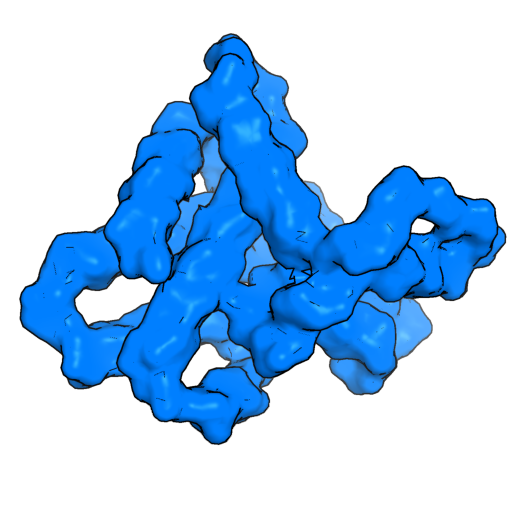 604 O O . GLU A 1 79 ? 10.684 7.781 0.987 1.00 86.44 79 GLU A O 1
ATOM 609 N N . ASN A 1 80 ? 12.020 8.930 2.391 1.00 90.00 80 ASN A N 1
ATOM 610 C CA . ASN A 1 80 ? 11.466 8.330 3.606 1.00 90.00 80 ASN A CA 1
ATOM 611 C C . ASN A 1 80 ? 9.955 8.538 3.713 1.00 90.00 80 ASN A C 1
ATOM 613 O O . ASN A 1 80 ? 9.231 7.605 4.059 1.00 90.00 80 ASN A O 1
ATOM 617 N N . LYS A 1 81 ? 9.450 9.735 3.391 1.00 89.75 81 LYS A N 1
ATOM 618 C CA . LYS A 1 81 ? 8.004 9.999 3.435 1.00 89.75 81 LYS A CA 1
ATOM 619 C C . LYS A 1 81 ? 7.231 9.118 2.457 1.00 89.75 81 LYS A C 1
ATOM 621 O O . LYS A 1 81 ? 6.164 8.620 2.810 1.00 89.75 81 LYS A O 1
ATOM 626 N N . ILE A 1 82 ? 7.763 8.903 1.252 1.00 89.31 82 ILE A N 1
ATOM 627 C CA . ILE A 1 82 ? 7.142 8.039 0.238 1.00 89.31 82 ILE A CA 1
ATOM 628 C C . ILE A 1 82 ? 7.124 6.586 0.721 1.00 89.31 82 ILE A C 1
ATOM 630 O O . ILE A 1 82 ? 6.073 5.940 0.685 1.00 89.31 82 ILE A O 1
ATOM 634 N N . VAL A 1 83 ? 8.261 6.090 1.215 1.00 92.44 83 VAL A N 1
ATOM 635 C CA . VAL A 1 83 ? 8.394 4.726 1.745 1.00 92.44 83 VAL A CA 1
ATOM 636 C C . VAL A 1 83 ? 7.442 4.507 2.924 1.00 92.44 83 VAL A C 1
ATOM 638 O O . VAL A 1 83 ? 6.683 3.535 2.929 1.00 92.44 83 VAL A O 1
ATOM 641 N N . LEU A 1 84 ? 7.411 5.435 3.885 1.00 94.19 84 LEU A N 1
ATOM 642 C CA . LEU A 1 84 ? 6.499 5.386 5.029 1.00 94.19 84 LEU A CA 1
ATOM 643 C C . LEU A 1 84 ? 5.039 5.407 4.575 1.00 94.19 84 LEU A C 1
ATOM 645 O O . LEU A 1 84 ? 4.264 4.560 5.008 1.00 94.19 84 LEU A O 1
ATOM 649 N N . ALA A 1 85 ? 4.651 6.323 3.685 1.00 92.88 85 ALA A N 1
ATOM 650 C CA . ALA A 1 85 ? 3.272 6.419 3.214 1.00 92.88 85 ALA A CA 1
ATOM 651 C C . ALA A 1 85 ? 2.804 5.133 2.513 1.00 92.88 85 ALA A C 1
ATOM 653 O O . ALA A 1 85 ? 1.683 4.673 2.738 1.00 92.88 85 ALA A O 1
ATOM 654 N N . MET A 1 86 ? 3.671 4.529 1.696 1.00 92.56 86 MET A N 1
ATOM 655 C CA . MET A 1 86 ? 3.386 3.265 1.021 1.00 92.56 86 MET A CA 1
ATOM 656 C C . MET A 1 86 ? 3.267 2.105 2.018 1.00 92.56 86 MET A C 1
ATOM 658 O O . MET A 1 86 ? 2.274 1.378 1.987 1.00 92.56 86 MET A O 1
ATOM 662 N N . SER A 1 87 ? 4.221 1.973 2.942 1.00 95.94 87 SER A N 1
ATOM 663 C CA . SER A 1 87 ? 4.222 0.906 3.950 1.00 95.94 87 SER A CA 1
ATOM 664 C C . SER A 1 87 ? 3.036 1.007 4.919 1.00 95.94 87 SER A C 1
ATOM 666 O O . SER A 1 87 ? 2.382 0.003 5.209 1.00 95.94 87 SER A O 1
ATOM 668 N N . ILE A 1 88 ? 2.684 2.222 5.361 1.00 96.88 88 ILE A N 1
ATOM 669 C CA . ILE A 1 88 ? 1.499 2.503 6.190 1.00 96.88 88 ILE A CA 1
ATOM 670 C C . ILE A 1 88 ? 0.229 1.994 5.505 1.00 96.88 88 ILE A C 1
ATOM 672 O O . ILE A 1 88 ? -0.556 1.272 6.127 1.00 96.88 88 ILE A O 1
ATOM 676 N N . ARG A 1 89 ? 0.025 2.351 4.229 1.00 95.75 89 ARG A N 1
ATOM 677 C CA . ARG A 1 89 ? -1.166 1.948 3.474 1.00 95.75 89 ARG A CA 1
ATOM 678 C C . ARG A 1 89 ? -1.230 0.433 3.321 1.00 95.75 89 ARG A C 1
ATOM 680 O O . ARG A 1 89 ? -2.233 -0.168 3.694 1.00 95.75 89 ARG A O 1
ATOM 687 N N . LEU A 1 90 ? -0.151 -0.185 2.840 1.00 96.62 90 LEU A N 1
ATOM 688 C CA . LEU A 1 90 ? -0.086 -1.630 2.605 1.00 96.62 90 LEU A CA 1
ATOM 689 C C . LEU A 1 90 ? -0.294 -2.431 3.896 1.00 96.62 90 LEU A C 1
ATOM 691 O O . LEU A 1 90 ? -1.065 -3.388 3.909 1.00 96.62 90 LEU A O 1
ATOM 695 N N . THR A 1 91 ? 0.321 -2.006 5.002 1.00 97.75 91 THR A N 1
ATOM 696 C CA . THR A 1 91 ? 0.171 -2.672 6.305 1.00 97.75 91 THR A CA 1
ATOM 697 C C . THR A 1 91 ? -1.261 -2.558 6.831 1.00 97.75 91 THR A C 1
ATOM 699 O O . THR A 1 91 ? -1.827 -3.542 7.314 1.00 97.75 91 THR A O 1
ATOM 702 N N . ALA A 1 92 ? -1.884 -1.383 6.700 1.00 98.12 92 ALA A N 1
ATOM 703 C CA . ALA A 1 92 ? -3.272 -1.176 7.101 1.00 98.12 92 ALA A CA 1
ATOM 704 C C . ALA A 1 92 ? -4.255 -1.982 6.238 1.00 98.12 92 ALA A C 1
ATOM 706 O O . ALA A 1 92 ? -5.190 -2.581 6.771 1.00 98.12 92 ALA A O 1
ATOM 707 N N . GLU A 1 93 ? -4.047 -2.031 4.920 1.00 98.00 93 GLU A N 1
ATOM 708 C CA . GLU A 1 93 ? -4.857 -2.858 4.026 1.00 98.00 93 GLU A CA 1
ATOM 709 C C . GLU A 1 93 ? -4.691 -4.348 4.340 1.00 98.00 93 GLU A C 1
ATOM 711 O O . GLU A 1 93 ? -5.701 -5.033 4.490 1.00 98.00 93 GLU A O 1
ATOM 716 N N . ARG A 1 94 ? -3.461 -4.837 4.555 1.00 98.06 94 ARG A N 1
ATOM 717 C CA . ARG A 1 94 ? -3.197 -6.218 4.996 1.00 98.06 94 ARG A CA 1
ATOM 718 C C . ARG A 1 94 ? -3.968 -6.564 6.265 1.00 98.06 94 ARG A C 1
ATOM 720 O O . ARG A 1 94 ? -4.634 -7.600 6.322 1.00 98.06 94 ARG A O 1
ATOM 727 N N . PHE A 1 95 ? -3.902 -5.692 7.272 1.00 98.38 95 PHE A N 1
ATOM 728 C CA . PHE A 1 95 ? -4.652 -5.852 8.515 1.00 98.38 95 PHE A CA 1
ATOM 729 C C . PHE A 1 95 ? -6.163 -5.923 8.256 1.00 98.38 95 PHE A C 1
ATOM 731 O O . PHE A 1 95 ? -6.822 -6.866 8.700 1.00 98.38 95 PHE A O 1
ATOM 738 N N . MET A 1 96 ? -6.721 -4.966 7.505 1.00 98.50 96 MET A N 1
ATOM 739 C CA . MET A 1 96 ? -8.157 -4.930 7.212 1.00 98.50 96 MET A CA 1
ATOM 740 C C . MET A 1 96 ? -8.610 -6.157 6.420 1.00 98.50 96 MET A C 1
ATOM 742 O O . MET A 1 96 ? -9.608 -6.766 6.793 1.00 98.50 96 MET A O 1
ATOM 746 N N . VAL A 1 97 ? -7.877 -6.559 5.379 1.00 98.38 97 VAL A N 1
ATOM 747 C CA . VAL A 1 97 ? -8.178 -7.743 4.559 1.00 98.38 97 VAL A CA 1
ATOM 748 C C . VAL A 1 97 ? -8.194 -9.006 5.418 1.00 98.38 97 VAL A C 1
ATOM 750 O O . VAL A 1 97 ? -9.166 -9.760 5.372 1.00 98.38 97 VAL A O 1
ATOM 753 N N . LYS A 1 98 ? -7.180 -9.198 6.272 1.00 98.06 98 LYS A N 1
ATOM 754 C CA . LYS A 1 98 ? -7.106 -10.337 7.201 1.00 98.06 98 LYS A CA 1
ATOM 755 C C . LYS A 1 98 ? -8.282 -10.363 8.180 1.00 98.06 98 LYS A C 1
ATOM 757 O O . LYS A 1 98 ? -8.816 -11.427 8.471 1.00 98.06 98 LYS A O 1
ATOM 762 N N . ARG A 1 99 ? -8.686 -9.201 8.698 1.00 98.19 99 ARG A N 1
ATOM 763 C CA . ARG A 1 99 ? -9.789 -9.075 9.664 1.00 98.19 99 ARG A CA 1
ATOM 764 C C . ARG A 1 99 ? -11.165 -9.243 9.019 1.00 98.19 99 ARG A C 1
ATOM 766 O O . ARG A 1 99 ? -12.033 -9.851 9.633 1.00 98.19 99 ARG A O 1
ATOM 773 N N . ILE A 1 100 ? -11.364 -8.701 7.818 1.00 98.44 100 ILE A N 1
ATOM 774 C CA . ILE A 1 100 ? -12.605 -8.839 7.042 1.00 98.44 100 ILE A CA 1
ATOM 775 C C . ILE A 1 100 ? -12.783 -10.294 6.589 1.00 98.44 100 ILE A C 1
ATOM 777 O O . ILE A 1 100 ? -13.899 -10.800 6.644 1.00 98.44 100 ILE A O 1
ATOM 781 N N . ASN A 1 101 ? -11.692 -10.963 6.192 1.00 97.88 101 ASN A N 1
ATOM 782 C CA . ASN A 1 101 ? -11.662 -12.378 5.813 1.00 97.88 101 ASN A CA 1
ATOM 783 C C . ASN A 1 101 ? -12.696 -12.758 4.729 1.00 97.88 101 ASN A C 1
ATOM 785 O O . ASN A 1 101 ? -13.352 -13.794 4.806 1.00 97.88 101 ASN A O 1
ATOM 789 N N . ASP A 1 102 ? -12.840 -11.902 3.717 1.00 98.12 102 ASP A N 1
ATOM 790 C CA . ASP A 1 102 ? -13.742 -12.097 2.576 1.00 98.12 102 ASP A CA 1
ATOM 791 C C . ASP A 1 102 ? -12.973 -11.850 1.263 1.00 98.12 102 ASP A C 1
ATOM 793 O O . ASP A 1 102 ? -12.921 -10.718 0.770 1.00 98.12 102 ASP A O 1
ATOM 797 N N . PRO A 1 103 ? -12.318 -12.886 0.701 1.00 96.19 103 PRO A N 1
ATOM 798 C CA . PRO A 1 103 ? -11.524 -12.744 -0.519 1.00 96.19 103 PRO A CA 1
ATOM 799 C C . PRO A 1 103 ? -12.345 -12.299 -1.733 1.00 96.19 103 PRO A C 1
ATOM 801 O O . PRO A 1 103 ? -11.828 -11.575 -2.581 1.00 96.19 103 PRO A O 1
ATOM 804 N N . ALA A 1 104 ? -13.620 -12.699 -1.814 1.00 97.25 104 ALA A N 1
ATOM 805 C CA . ALA A 1 104 ? -14.501 -12.326 -2.918 1.00 97.25 104 ALA A CA 1
ATOM 806 C C . ALA A 1 104 ? -14.825 -10.828 -2.879 1.00 97.25 104 ALA A C 1
ATOM 808 O O . ALA A 1 104 ? -14.774 -10.160 -3.912 1.00 97.25 104 ALA A O 1
ATOM 809 N N . PHE A 1 105 ? -15.083 -10.283 -1.686 1.00 97.81 105 PHE A N 1
ATOM 810 C CA . PHE A 1 105 ? -15.236 -8.843 -1.500 1.00 97.81 105 PHE A CA 1
ATOM 811 C C . PHE A 1 105 ? -13.979 -8.080 -1.928 1.00 97.81 105 PHE A C 1
ATOM 813 O O . PHE A 1 105 ? -14.094 -7.121 -2.686 1.00 97.81 105 PHE A O 1
ATOM 820 N N . VAL A 1 106 ? -12.792 -8.508 -1.483 1.00 97.06 106 VAL A N 1
ATOM 821 C CA . VAL A 1 106 ? -11.525 -7.823 -1.802 1.00 97.06 106 VAL A CA 1
ATOM 822 C C . VAL A 1 106 ? -11.226 -7.876 -3.302 1.00 97.06 106 VAL A C 1
ATOM 824 O O . VAL A 1 106 ? -10.892 -6.852 -3.892 1.00 97.06 106 VAL A O 1
ATOM 827 N N . ALA A 1 107 ? -11.412 -9.034 -3.942 1.00 94.88 107 ALA A N 1
ATOM 828 C CA . ALA A 1 107 ? -11.221 -9.196 -5.384 1.00 94.88 107 ALA A CA 1
ATOM 829 C C . ALA A 1 107 ? -12.200 -8.352 -6.222 1.00 94.88 107 ALA A C 1
ATOM 831 O O . ALA A 1 107 ? -11.875 -7.971 -7.344 1.00 94.88 107 ALA A O 1
ATOM 832 N N . GLY A 1 108 ? -13.381 -8.034 -5.680 1.00 95.94 108 GLY A N 1
ATOM 833 C CA . GLY A 1 108 ? -14.373 -7.167 -6.317 1.00 95.94 108 GLY A CA 1
ATOM 834 C C . GLY A 1 108 ? -14.066 -5.666 -6.235 1.00 95.94 108 GLY A C 1
ATOM 835 O O . GLY A 1 108 ? -14.851 -4.862 -6.741 1.00 95.94 108 GLY A O 1
ATOM 836 N N . ILE A 1 109 ? -12.968 -5.253 -5.591 1.00 95.19 109 ILE A N 1
ATOM 837 C CA . ILE A 1 109 ? -12.594 -3.841 -5.485 1.00 95.19 109 ILE A CA 1
ATOM 838 C C . ILE A 1 109 ? -11.761 -3.412 -6.702 1.00 95.19 109 ILE A C 1
ATOM 840 O O . ILE A 1 109 ? -10.583 -3.732 -6.829 1.00 95.19 109 ILE A O 1
ATOM 844 N N . ASP A 1 110 ? -12.377 -2.620 -7.576 1.00 89.25 110 ASP A N 1
ATOM 845 C CA . ASP A 1 110 ? -11.784 -2.089 -8.814 1.00 89.25 110 ASP A CA 1
ATOM 846 C C . ASP A 1 110 ? -11.073 -0.731 -8.661 1.00 89.25 110 ASP A C 1
ATOM 848 O O . ASP A 1 110 ? -10.291 -0.317 -9.511 1.00 89.25 110 ASP A O 1
ATOM 852 N N . SER A 1 111 ? -11.373 -0.007 -7.587 1.00 89.25 111 SER A N 1
ATOM 853 C CA . SER A 1 111 ? -10.983 1.386 -7.381 1.00 89.25 111 SER A CA 1
ATOM 854 C C . SER A 1 111 ? -11.185 1.781 -5.926 1.00 89.25 111 SER A C 1
ATOM 856 O O . SER A 1 111 ? -12.079 1.254 -5.258 1.00 89.25 111 SER A O 1
ATOM 858 N N . ASN A 1 112 ? -10.415 2.759 -5.459 1.00 90.31 112 ASN A N 1
ATOM 859 C CA . ASN A 1 112 ? -10.497 3.310 -4.109 1.00 90.31 112 ASN A CA 1
ATOM 860 C C . ASN A 1 112 ? -10.469 2.231 -3.001 1.00 90.31 112 ASN A C 1
ATOM 862 O O . ASN A 1 112 ? -11.423 2.092 -2.221 1.00 90.31 112 ASN A O 1
ATOM 866 N N . GLN A 1 113 ? -9.426 1.395 -2.989 1.00 94.69 113 GLN A N 1
ATOM 867 C CA . GLN A 1 113 ? -9.379 0.195 -2.158 1.00 94.69 113 GLN A CA 1
ATOM 868 C C . GLN A 1 113 ? -9.316 0.512 -0.665 1.00 94.69 113 GLN A C 1
ATOM 870 O O . GLN A 1 113 ? -10.130 -0.023 0.095 1.00 94.69 113 GLN A O 1
ATOM 875 N N . THR A 1 114 ? -8.424 1.406 -0.231 1.00 95.38 114 THR A N 1
ATOM 876 C CA . THR A 1 114 ? -8.269 1.719 1.196 1.00 95.38 114 THR A CA 1
ATOM 877 C C . THR A 1 114 ? -9.590 2.236 1.814 1.00 95.38 114 THR A C 1
ATOM 879 O O . THR A 1 114 ? -10.010 1.704 2.848 1.00 95.38 114 THR A O 1
ATOM 882 N N . PRO A 1 115 ? -10.326 3.198 1.211 1.00 95.50 115 PRO A N 1
ATOM 883 C CA . PRO A 1 115 ? -11.631 3.647 1.697 1.00 95.50 115 PRO A CA 1
ATOM 884 C C . PRO A 1 115 ? -12.712 2.562 1.684 1.00 95.50 115 PRO A C 1
ATOM 886 O O . PRO A 1 115 ? -13.498 2.489 2.632 1.00 95.50 115 PRO A O 1
ATOM 889 N N . LYS A 1 116 ? -12.773 1.714 0.644 1.00 97.56 116 LYS A N 1
ATOM 890 C CA . LYS A 1 116 ? -13.747 0.608 0.575 1.00 97.56 116 LYS A CA 1
ATOM 891 C C . LYS A 1 116 ? -13.490 -0.431 1.672 1.00 97.56 116 LYS A C 1
ATOM 893 O O . LYS A 1 116 ? -14.440 -0.846 2.339 1.00 97.56 116 LYS A O 1
ATOM 898 N N . LEU A 1 117 ? -12.225 -0.776 1.925 1.00 98.31 117 LEU A N 1
ATOM 899 C CA . LEU A 1 117 ? -11.824 -1.634 3.044 1.00 98.31 117 LEU A CA 1
ATOM 900 C C . LEU A 1 117 ? -12.186 -1.000 4.391 1.00 98.31 117 LEU A C 1
ATOM 902 O O . LEU A 1 117 ? -12.819 -1.652 5.217 1.00 98.31 117 LEU A O 1
ATOM 906 N N . LEU A 1 118 ? -11.875 0.285 4.597 1.00 98.12 118 LEU A N 1
ATOM 907 C CA . LEU A 1 118 ? -12.209 1.001 5.833 1.00 98.12 118 LEU A CA 1
ATOM 908 C C . LEU A 1 118 ? -13.722 1.051 6.084 1.00 98.12 118 LEU A C 1
ATOM 910 O O . LEU A 1 118 ? -14.170 0.896 7.223 1.00 98.12 118 LEU A O 1
ATOM 914 N N . LYS A 1 119 ? -14.523 1.258 5.034 1.00 98.31 119 LYS A N 1
ATOM 915 C CA . LYS A 1 119 ? -15.986 1.232 5.128 1.00 98.31 119 LYS A CA 1
ATOM 916 C C . LYS A 1 119 ? -16.472 -0.141 5.595 1.00 98.31 119 LYS A C 1
ATOM 918 O O . LYS A 1 119 ? -17.176 -0.214 6.599 1.00 98.31 119 LYS A O 1
ATOM 923 N N . LYS A 1 120 ? -16.039 -1.215 4.928 1.00 98.56 120 LYS A N 1
ATOM 924 C CA . LYS A 1 120 ? -16.408 -2.591 5.290 1.00 98.56 120 LYS A CA 1
ATOM 925 C C . LYS A 1 120 ? -15.944 -2.956 6.701 1.00 98.56 120 LYS A C 1
ATOM 927 O O . LYS A 1 120 ? -16.705 -3.530 7.473 1.00 98.56 120 LYS A O 1
ATOM 932 N N . PHE A 1 121 ? -14.725 -2.568 7.070 1.00 98.56 121 PHE A N 1
ATOM 933 C CA . PHE A 1 121 ? -14.195 -2.782 8.413 1.00 98.56 121 PHE A CA 1
ATOM 934 C C . PHE A 1 121 ? -15.061 -2.085 9.472 1.00 98.56 121 PHE A C 1
ATOM 936 O O . PHE A 1 121 ? -15.378 -2.680 10.495 1.00 98.56 121 PHE A O 1
ATOM 943 N N . ARG A 1 122 ? -15.505 -0.846 9.223 1.00 98.38 122 ARG A N 1
ATOM 944 C CA . ARG A 1 122 ? -16.404 -0.114 10.131 1.00 98.38 122 ARG A CA 1
ATOM 945 C C . ARG A 1 122 ? -17.767 -0.781 10.289 1.00 98.38 122 ARG A C 1
ATOM 947 O O . ARG A 1 122 ? -18.305 -0.765 11.390 1.00 98.38 122 ARG A O 1
ATOM 954 N N . GLU A 1 123 ? -18.318 -1.337 9.215 1.00 98.38 123 GLU A N 1
ATOM 955 C CA . GLU A 1 123 ? -19.590 -2.071 9.251 1.00 98.38 123 GLU A CA 1
ATOM 956 C C . GLU A 1 123 ? -19.488 -3.332 10.124 1.00 98.38 123 GLU A C 1
ATOM 958 O O . GLU A 1 123 ? -20.409 -3.624 10.882 1.00 98.38 123 GLU A O 1
ATOM 963 N N . LEU A 1 124 ? -18.358 -4.044 10.058 1.00 98.25 124 LEU A N 1
ATOM 964 C CA . LEU A 1 124 ? -18.139 -5.296 10.791 1.00 98.25 124 LEU A CA 1
ATOM 965 C C . LEU A 1 124 ? -17.632 -5.097 12.231 1.00 98.25 124 LEU A C 1
ATOM 967 O O . LEU A 1 124 ? -17.966 -5.883 13.113 1.00 98.25 124 LEU A O 1
ATOM 971 N N . PHE A 1 125 ? -16.834 -4.054 12.481 1.00 97.94 125 PHE A N 1
ATOM 972 C CA . PHE A 1 125 ? -16.100 -3.833 13.736 1.00 97.94 125 PHE A CA 1
ATOM 973 C C . PHE A 1 125 ? -16.352 -2.429 14.313 1.00 97.94 125 PHE A C 1
ATOM 975 O O . PHE A 1 125 ? -15.431 -1.727 14.736 1.00 97.94 125 PHE A O 1
ATOM 982 N N . SER A 1 126 ? -17.613 -1.991 14.325 1.00 96.94 126 SER A N 1
ATOM 983 C CA . SER A 1 126 ? -18.017 -0.626 14.709 1.00 96.94 126 SER A CA 1
ATOM 984 C C . SER A 1 126 ? -17.629 -0.213 16.138 1.00 96.94 126 SER A C 1
ATOM 986 O O . SER A 1 126 ? -17.494 0.978 16.421 1.00 96.94 126 SER A O 1
ATOM 988 N N . THR A 1 127 ? -17.407 -1.177 17.033 1.00 97.69 127 THR A N 1
ATOM 989 C CA . THR A 1 127 ? -17.012 -0.948 18.431 1.00 97.69 127 THR A CA 1
ATOM 990 C C . THR A 1 127 ? -15.501 -0.772 18.623 1.00 97.69 127 THR A C 1
ATOM 992 O O . THR A 1 127 ? -15.071 -0.290 19.673 1.00 97.69 127 THR A O 1
ATOM 995 N N . GLU A 1 128 ? -14.671 -1.076 17.619 1.00 97.69 128 GLU A N 1
ATOM 996 C CA . GLU A 1 128 ? -13.210 -0.927 17.681 1.00 97.69 128 GLU A CA 1
ATOM 997 C C . GLU A 1 128 ? -12.760 0.516 17.414 1.00 97.69 128 GLU A C 1
ATOM 999 O O . GLU A 1 128 ? -11.998 0.819 16.495 1.00 97.69 128 GLU A O 1
ATOM 1004 N N . LEU A 1 129 ? -13.225 1.444 18.252 1.00 97.31 129 LEU A N 1
ATOM 1005 C CA . LEU A 1 129 ? -13.052 2.885 18.047 1.00 97.31 129 LEU A CA 1
ATOM 1006 C C . LEU A 1 129 ? -11.581 3.321 17.942 1.00 97.31 129 LEU A C 1
ATOM 1008 O O . LEU A 1 129 ? -11.275 4.273 17.226 1.00 97.31 129 LEU A O 1
ATOM 1012 N N . LYS A 1 130 ? -10.663 2.647 18.648 1.00 97.25 130 LYS A N 1
ATOM 1013 C CA . LYS A 1 130 ? -9.219 2.937 18.571 1.00 97.25 130 LYS A CA 1
ATOM 1014 C C . LYS A 1 130 ? -8.647 2.542 17.207 1.00 97.25 130 LYS A C 1
ATOM 1016 O O . LYS A 1 130 ? -8.029 3.380 16.556 1.00 97.25 130 LYS A O 1
ATOM 1021 N N . THR A 1 131 ? -8.920 1.317 16.758 1.00 98.00 131 THR A N 1
ATOM 1022 C CA . THR A 1 131 ? -8.522 0.802 15.440 1.00 98.00 131 THR A CA 1
ATOM 1023 C C . THR A 1 131 ? -9.078 1.683 14.324 1.00 98.00 131 THR A C 1
ATOM 1025 O O . THR A 1 131 ? -8.336 2.141 13.459 1.00 98.00 131 THR A O 1
ATOM 1028 N N . LEU A 1 132 ? -10.370 2.022 14.389 1.00 98.19 132 LEU A N 1
ATOM 1029 C CA . LEU A 1 132 ? -11.029 2.871 13.395 1.00 98.19 132 LEU A CA 1
ATOM 1030 C C . LEU A 1 132 ? -10.393 4.260 13.285 1.00 98.19 132 LEU A C 1
ATOM 1032 O O . LEU A 1 132 ? -10.225 4.755 12.173 1.00 98.19 132 LEU A O 1
ATOM 1036 N N . LYS A 1 133 ? -10.002 4.877 14.408 1.00 97.81 133 LYS A N 1
ATOM 1037 C CA . LYS A 1 133 ? -9.302 6.172 14.4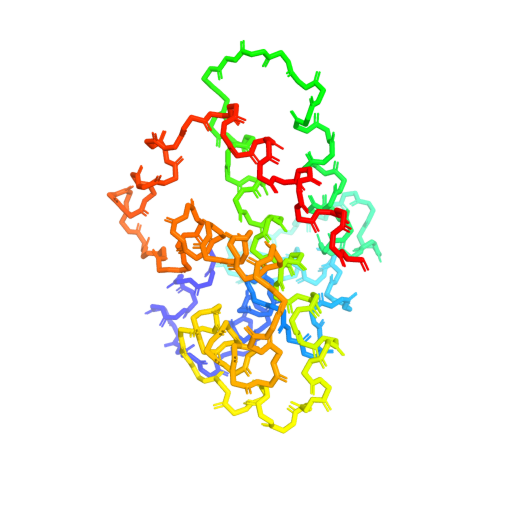02 1.00 97.81 133 LYS A CA 1
ATOM 1038 C C . LYS A 1 133 ? -7.937 6.092 13.715 1.00 97.81 133 LYS A C 1
ATOM 1040 O O . LYS A 1 133 ? -7.576 7.019 12.994 1.00 97.81 133 LYS A O 1
ATOM 1045 N N . ILE A 1 134 ? -7.190 5.005 13.922 1.00 98.25 134 ILE A N 1
ATOM 1046 C CA . ILE A 1 134 ? -5.900 4.791 13.249 1.00 98.25 134 ILE A CA 1
ATOM 1047 C C . ILE A 1 134 ? -6.128 4.626 11.742 1.00 98.25 134 ILE A C 1
ATOM 1049 O O . ILE A 1 134 ? -5.546 5.365 10.954 1.00 98.25 134 ILE A O 1
ATOM 1053 N N . LEU A 1 135 ? -7.045 3.745 11.332 1.00 97.94 135 LEU A N 1
ATOM 1054 C CA . LEU A 1 135 ? -7.328 3.494 9.913 1.00 97.94 135 LEU A CA 1
ATOM 1055 C C . LEU A 1 135 ? -7.901 4.727 9.182 1.00 97.94 135 LEU A C 1
ATOM 1057 O O . LEU A 1 135 ? -7.611 4.948 8.009 1.00 97.94 135 LEU A O 1
ATOM 1061 N N . GLN A 1 136 ? -8.672 5.578 9.866 1.00 96.38 136 GLN A N 1
ATOM 1062 C CA . GLN A 1 136 ? -9.112 6.869 9.320 1.00 96.38 136 GLN A CA 1
ATOM 1063 C C . GLN A 1 136 ? -7.934 7.811 9.044 1.00 96.38 136 GLN A C 1
ATOM 1065 O O . GLN A 1 136 ? -7.912 8.472 8.007 1.00 96.38 136 GLN A O 1
ATOM 1070 N N . ARG A 1 137 ? -6.943 7.860 9.944 1.00 95.62 137 ARG A N 1
ATOM 1071 C CA . ARG A 1 137 ? -5.718 8.644 9.730 1.00 95.62 137 ARG A CA 1
ATOM 1072 C C . ARG A 1 137 ? -4.893 8.097 8.570 1.00 95.62 137 ARG A C 1
ATOM 1074 O O . ARG A 1 137 ? -4.373 8.898 7.806 1.00 95.62 137 ARG A O 1
ATOM 1081 N N . VAL A 1 138 ? -4.835 6.776 8.391 1.00 95.19 138 VAL A N 1
ATOM 1082 C CA . VAL A 1 138 ? -4.213 6.152 7.208 1.00 95.19 138 VAL A CA 1
ATOM 1083 C C . VAL A 1 138 ? -4.841 6.679 5.919 1.00 95.19 138 VAL A C 1
ATOM 1085 O O . VAL A 1 138 ? -4.126 7.217 5.074 1.00 95.19 138 VAL A O 1
ATOM 1088 N N . ALA A 1 139 ? -6.168 6.607 5.794 1.00 91.88 139 ALA A N 1
ATOM 1089 C CA . ALA A 1 139 ? -6.869 7.075 4.597 1.00 91.88 139 ALA A CA 1
ATOM 1090 C C . ALA A 1 139 ? -6.667 8.580 4.323 1.00 91.88 139 ALA A C 1
ATOM 1092 O O . ALA A 1 139 ? -6.638 8.990 3.166 1.00 91.88 139 ALA A O 1
ATOM 1093 N N . LEU A 1 140 ? -6.511 9.394 5.375 1.00 89.94 140 LEU A N 1
ATOM 1094 C CA . LEU A 1 140 ? -6.293 10.839 5.263 1.00 89.94 140 LEU A CA 1
ATOM 1095 C C . LEU A 1 140 ? -4.845 11.203 4.900 1.00 89.94 140 LEU A C 1
ATOM 1097 O O . LEU A 1 140 ? -4.621 12.080 4.074 1.00 89.94 140 LEU A O 1
ATOM 1101 N N . MET A 1 141 ? -3.868 10.566 5.548 1.00 90.38 141 MET A N 1
ATOM 1102 C CA . MET A 1 141 ? -2.453 10.953 5.473 1.00 90.38 141 MET A CA 1
ATOM 1103 C C . MET A 1 141 ? -1.690 10.235 4.358 1.00 90.38 141 MET A C 1
ATOM 1105 O O . MET A 1 141 ? -0.616 10.678 3.966 1.00 90.38 141 MET A O 1
ATOM 1109 N N . THR A 1 142 ? -2.222 9.117 3.861 1.00 89.44 142 THR A N 1
ATOM 1110 C CA . THR A 1 142 ? -1.589 8.302 2.813 1.00 89.44 142 THR A CA 1
ATOM 1111 C C . THR A 1 142 ? -2.560 8.046 1.657 1.00 89.44 142 THR A C 1
ATOM 1113 O O . THR A 1 142 ? -2.825 6.891 1.310 1.00 89.44 142 THR A O 1
ATOM 1116 N N . PRO A 1 143 ? -3.130 9.102 1.043 1.00 82.75 143 PRO A N 1
ATOM 1117 C CA . PRO A 1 143 ? -4.137 8.941 -0.001 1.00 82.75 143 PRO A CA 1
ATOM 1118 C C . PRO A 1 143 ? -3.607 8.059 -1.138 1.00 82.75 143 PRO A C 1
ATOM 1120 O O . PRO A 1 143 ? -2.436 8.135 -1.507 1.00 82.75 143 PRO A O 1
ATOM 1123 N N . GLU A 1 144 ? -4.453 7.170 -1.653 1.00 78.50 144 GLU A N 1
ATOM 1124 C CA . GLU A 1 144 ? -4.082 6.204 -2.701 1.00 78.50 144 GLU A CA 1
ATOM 1125 C C . GLU A 1 144 ? -4.123 6.798 -4.119 1.00 78.50 144 GLU A C 1
ATOM 1127 O O . GLU A 1 144 ? -3.520 6.261 -5.047 1.00 78.50 144 GLU A O 1
ATOM 1132 N N . ASN A 1 145 ? -4.796 7.939 -4.284 1.00 68.75 145 ASN A N 1
ATOM 1133 C CA . ASN A 1 145 ? -4.839 8.669 -5.543 1.00 68.75 145 ASN A CA 1
ATOM 1134 C C . ASN A 1 145 ? -3.516 9.410 -5.740 1.00 68.75 145 ASN A C 1
ATOM 1136 O O . ASN A 1 145 ? -3.339 10.518 -5.243 1.00 68.75 145 ASN A O 1
ATOM 1140 N N . ILE A 1 146 ? -2.597 8.792 -6.480 1.00 61.41 146 ILE A N 1
ATOM 1141 C CA . ILE A 1 146 ? -1.330 9.392 -6.906 1.00 61.41 146 ILE A CA 1
ATOM 1142 C C . ILE A 1 146 ? -1.299 9.344 -8.438 1.00 61.41 146 ILE A C 1
ATOM 1144 O O . ILE A 1 146 ? -0.995 8.317 -9.048 1.00 61.41 146 ILE A O 1
ATOM 1148 N N . HIS A 1 147 ? -1.693 10.446 -9.078 1.00 57.81 147 HIS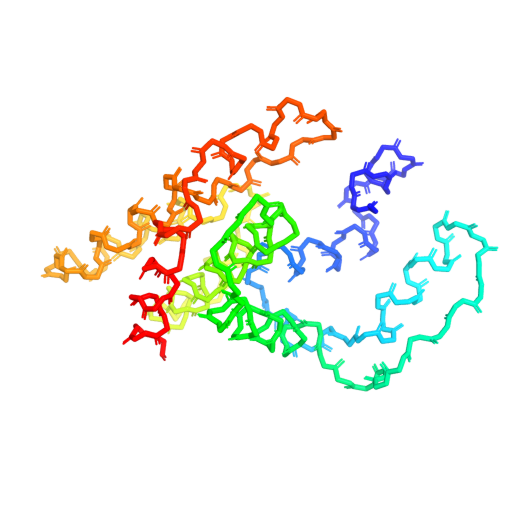 A N 1
ATOM 1149 C CA . HIS A 1 147 ? -1.608 10.582 -10.534 1.00 57.81 147 HIS A CA 1
ATOM 1150 C C . HIS A 1 147 ? -0.158 10.862 -10.958 1.00 57.81 147 HIS A C 1
ATOM 1152 O O . HIS A 1 147 ? 0.692 11.196 -10.139 1.00 57.81 147 HIS A O 1
ATOM 1158 N N . LEU A 1 148 ? 0.119 10.786 -12.261 1.00 48.41 148 LEU A N 1
ATOM 1159 C CA . LEU A 1 148 ? 1.436 11.076 -12.848 1.00 48.41 148 LEU A CA 1
ATOM 1160 C C . LEU A 1 148 ? 1.959 12.511 -12.586 1.00 48.41 148 LEU A C 1
ATOM 1162 O O . LEU A 1 148 ? 3.139 12.773 -12.794 1.00 48.41 148 LEU A O 1
ATOM 1166 N N . ASN A 1 149 ? 1.101 13.440 -12.154 1.00 45.81 149 ASN A N 1
ATOM 1167 C CA . ASN A 1 149 ? 1.481 14.836 -11.941 1.00 45.81 149 ASN A CA 1
ATOM 1168 C C . ASN A 1 149 ? 2.153 15.012 -10.575 1.00 45.81 149 ASN A C 1
ATOM 1170 O O . ASN A 1 149 ? 1.625 14.554 -9.564 1.00 45.81 149 ASN A O 1
ATOM 1174 N N . SER A 1 150 ? 3.270 15.744 -10.535 1.00 50.97 150 SER A N 1
ATOM 1175 C CA . SER A 1 150 ? 4.013 16.064 -9.304 1.00 50.97 150 SER A CA 1
ATOM 1176 C C . SER A 1 150 ? 3.144 16.714 -8.217 1.00 50.97 150 SER A C 1
ATOM 1178 O O . SER A 1 150 ? 3.353 16.446 -7.038 1.00 50.97 150 SER A O 1
ATOM 1180 N N . PHE A 1 151 ? 2.113 17.468 -8.615 1.00 49.81 151 PHE A N 1
ATOM 1181 C CA . PHE A 1 151 ? 1.099 18.072 -7.738 1.00 49.81 151 PHE A CA 1
ATOM 1182 C C . PHE A 1 151 ? 0.364 17.051 -6.845 1.00 49.81 151 PHE A C 1
ATOM 1184 O O . PHE A 1 151 ? -0.088 17.375 -5.758 1.00 49.81 151 PHE A O 1
ATOM 1191 N N . MET A 1 152 ? 0.266 15.783 -7.254 1.00 57.75 152 MET A N 1
ATOM 1192 C CA . MET A 1 152 ? -0.454 14.750 -6.492 1.00 57.75 152 MET A CA 1
ATOM 1193 C C . MET A 1 152 ? 0.371 14.121 -5.365 1.00 57.75 152 MET A C 1
ATOM 1195 O O . MET A 1 152 ? -0.188 13.406 -4.535 1.00 57.75 152 MET A O 1
ATOM 1199 N N . TYR A 1 153 ? 1.682 14.375 -5.315 1.00 65.06 153 TYR A N 1
ATOM 1200 C CA . TYR A 1 153 ? 2.497 14.009 -4.157 1.00 65.06 153 TYR A CA 1
ATOM 1201 C C . TYR A 1 153 ? 2.423 15.069 -3.058 1.00 65.06 153 TYR A C 1
ATOM 1203 O O . TYR A 1 153 ? 2.784 14.747 -1.930 1.00 65.06 153 TYR A O 1
ATOM 1211 N N . GLU A 1 154 ? 1.920 16.281 -3.344 1.00 67.81 154 GLU A N 1
ATOM 1212 C CA . GLU A 1 154 ? 1.809 17.374 -2.364 1.00 67.81 154 GLU A CA 1
ATOM 1213 C C . GLU A 1 154 ? 1.193 16.925 -1.041 1.00 67.81 154 GLU A C 1
ATOM 1215 O O . GLU A 1 154 ? 1.836 17.154 -0.026 1.00 67.81 154 GLU A O 1
ATOM 1220 N N . PRO A 1 155 ? 0.079 16.164 -0.990 1.00 72.00 155 PRO A N 1
ATOM 1221 C CA . PRO A 1 155 ? -0.462 15.719 0.290 1.00 72.00 155 PRO A CA 1
ATOM 1222 C C . PRO A 1 155 ? 0.542 14.921 1.133 1.00 72.00 155 PRO A C 1
ATOM 1224 O O . PRO A 1 155 ? 0.588 15.094 2.344 1.00 72.00 155 PRO A O 1
ATOM 1227 N N . ILE A 1 156 ? 1.368 14.071 0.511 1.00 76.19 156 ILE A N 1
ATOM 1228 C CA . ILE A 1 156 ? 2.412 13.290 1.199 1.00 76.19 156 ILE A CA 1
ATOM 1229 C C . ILE A 1 156 ? 3.614 14.180 1.547 1.00 76.19 156 ILE A C 1
ATOM 1231 O O . ILE A 1 156 ? 4.211 14.023 2.612 1.00 76.19 156 ILE A O 1
ATOM 1235 N N . LEU A 1 157 ? 3.968 15.123 0.672 1.00 75.94 157 LEU A N 1
ATOM 1236 C CA . LEU A 1 157 ? 5.069 16.063 0.888 1.00 75.94 157 LEU A CA 1
ATOM 1237 C C . LEU A 1 157 ? 4.758 17.049 2.027 1.00 75.94 157 LEU A C 1
ATOM 1239 O O . LEU A 1 157 ? 5.645 17.327 2.841 1.00 75.94 157 LEU A O 1
ATOM 1243 N N . ASP A 1 158 ? 3.503 17.483 2.125 1.00 79.81 158 ASP A N 1
ATOM 1244 C CA . ASP A 1 158 ? 2.953 18.379 3.144 1.00 79.81 158 ASP A CA 1
ATOM 1245 C C . ASP A 1 158 ? 2.769 17.679 4.496 1.00 79.81 158 ASP A C 1
ATOM 1247 O O . ASP A 1 158 ? 2.743 18.331 5.544 1.00 79.81 158 ASP A O 1
ATOM 1251 N N . MET A 1 159 ? 2.681 16.342 4.519 1.00 84.81 159 MET A N 1
ATOM 1252 C CA . MET A 1 159 ? 2.696 15.600 5.779 1.00 84.81 159 MET A CA 1
ATOM 1253 C C . MET A 1 159 ? 4.060 15.720 6.451 1.00 84.81 159 MET A C 1
ATOM 1255 O O . MET A 1 159 ? 5.110 15.516 5.839 1.00 84.81 159 MET A O 1
ATOM 1259 N N . SER A 1 160 ? 4.061 16.016 7.752 1.00 87.38 160 SER A N 1
ATOM 1260 C CA . SER A 1 160 ? 5.304 16.008 8.519 1.00 87.38 160 SER A CA 1
ATOM 1261 C C . SER A 1 160 ? 5.847 14.582 8.631 1.00 87.38 160 SER A C 1
ATOM 1263 O O . SER A 1 160 ? 5.096 13.620 8.822 1.00 87.38 160 SER A O 1
ATOM 1265 N N . ASP A 1 161 ? 7.170 14.454 8.542 1.00 86.94 161 ASP A N 1
ATOM 1266 C CA . ASP A 1 161 ? 7.861 13.172 8.700 1.00 86.94 161 ASP A CA 1
ATOM 1267 C C . ASP A 1 161 ? 7.530 12.533 10.062 1.00 86.94 161 ASP A C 1
ATOM 1269 O O . ASP A 1 161 ? 7.108 11.380 10.138 1.00 86.94 161 ASP A O 1
ATOM 1273 N N . GLY A 1 162 ? 7.555 13.328 11.138 1.00 89.69 162 GLY A N 1
ATOM 1274 C CA . GLY A 1 162 ? 7.173 12.876 12.477 1.00 89.69 162 GLY A CA 1
ATOM 1275 C C . GLY A 1 162 ? 5.739 12.331 12.573 1.00 89.69 162 GLY A C 1
ATOM 1276 O O . GLY A 1 162 ? 5.502 11.347 13.277 1.00 89.69 162 GLY A O 1
ATOM 1277 N N . HIS A 1 163 ? 4.772 12.909 11.847 1.00 91.75 163 HIS A N 1
ATOM 1278 C CA . HIS A 1 163 ? 3.408 12.373 11.816 1.00 91.75 163 HIS A CA 1
ATOM 1279 C C . HIS A 1 163 ? 3.332 11.027 11.084 1.00 91.75 163 HIS A C 1
ATOM 1281 O O . HIS A 1 163 ? 2.628 10.133 11.561 1.00 91.75 163 HIS A O 1
ATOM 1287 N N . LEU A 1 164 ? 4.054 10.861 9.969 1.00 93.19 164 LEU A N 1
ATOM 1288 C CA . LEU A 1 164 ? 4.122 9.590 9.242 1.00 93.19 164 LEU A CA 1
ATOM 1289 C C . LEU A 1 164 ? 4.804 8.505 10.081 1.00 93.19 164 LEU A C 1
ATOM 1291 O O . LEU A 1 164 ? 4.254 7.415 10.211 1.00 93.19 164 LEU A O 1
ATOM 1295 N N . ARG A 1 165 ? 5.926 8.809 10.743 1.00 94.00 165 ARG A N 1
ATOM 1296 C CA . ARG A 1 165 ? 6.614 7.867 11.645 1.00 94.00 165 ARG A CA 1
ATOM 1297 C C . ARG A 1 165 ? 5.727 7.412 12.796 1.00 94.00 165 ARG A C 1
ATOM 1299 O O . ARG A 1 165 ? 5.628 6.216 13.068 1.00 94.00 165 ARG A O 1
ATOM 1306 N N . LYS A 1 166 ? 5.033 8.356 13.443 1.00 94.88 166 LYS A N 1
ATOM 1307 C CA . LYS A 1 166 ? 4.074 8.041 14.509 1.00 94.88 166 LYS A CA 1
ATOM 1308 C C . LYS A 1 166 ? 2.953 7.135 13.999 1.00 94.88 166 LYS A C 1
ATOM 1310 O O . LYS A 1 166 ? 2.637 6.144 14.651 1.00 94.88 166 LYS A O 1
ATOM 1315 N N . LEU A 1 167 ? 2.362 7.470 12.850 1.00 96.56 167 LEU A N 1
ATOM 1316 C CA . LEU A 1 167 ? 1.288 6.671 12.263 1.00 96.56 167 LEU A CA 1
ATOM 1317 C C . LEU A 1 167 ? 1.773 5.273 11.860 1.00 96.56 167 LEU A C 1
ATOM 1319 O O . LEU A 1 167 ? 1.068 4.301 12.106 1.00 96.56 167 LEU A O 1
ATOM 1323 N N . TYR A 1 168 ? 2.976 5.155 11.298 1.00 96.62 168 TYR A N 1
ATOM 1324 C CA . TYR A 1 168 ? 3.567 3.865 10.954 1.00 96.62 168 TYR A CA 1
ATOM 1325 C C . TYR A 1 168 ? 3.731 2.969 12.184 1.00 96.62 168 TYR A C 1
ATOM 1327 O O . TYR A 1 168 ? 3.285 1.823 12.162 1.00 96.62 168 TYR A O 1
ATOM 1335 N N . GLY A 1 169 ? 4.254 3.511 13.290 1.00 96.62 169 GLY A N 1
ATOM 1336 C CA . GLY A 1 169 ? 4.337 2.781 14.557 1.00 96.62 169 GLY A CA 1
ATOM 1337 C C . GLY A 1 169 ? 2.969 2.320 15.075 1.00 96.62 169 GLY A C 1
ATOM 1338 O O . GLY A 1 169 ? 2.820 1.174 15.487 1.00 96.62 169 GLY A O 1
ATOM 1339 N N . GLU A 1 170 ? 1.945 3.177 15.008 1.00 97.50 170 GLU A N 1
ATOM 1340 C CA . GLU A 1 170 ? 0.573 2.816 15.401 1.00 97.50 170 GLU A CA 1
ATOM 1341 C C . GLU A 1 170 ? -0.020 1.706 14.517 1.00 97.50 170 GLU A C 1
ATOM 1343 O O . GLU A 1 170 ? -0.727 0.840 15.027 1.00 97.50 170 GLU A O 1
ATOM 1348 N N . VAL A 1 171 ? 0.265 1.716 13.211 1.00 97.31 171 VAL A N 1
ATOM 1349 C CA . VAL A 1 171 ? -0.243 0.725 12.248 1.00 97.31 171 VAL A CA 1
ATOM 1350 C C . VAL A 1 171 ? 0.457 -0.625 12.393 1.00 97.31 171 VAL A C 1
ATOM 1352 O O . VAL A 1 171 ? -0.222 -1.647 12.351 1.00 97.31 171 VAL A O 1
ATOM 1355 N N . ILE A 1 172 ? 1.773 -0.655 12.628 1.00 96.38 172 ILE A N 1
ATOM 1356 C CA . ILE A 1 172 ? 2.497 -1.908 12.905 1.00 96.38 172 ILE A CA 1
ATOM 1357 C C . ILE A 1 172 ? 1.913 -2.608 14.136 1.00 96.38 172 ILE A C 1
ATOM 1359 O O . ILE A 1 172 ? 1.769 -3.823 14.134 1.00 96.38 172 ILE A O 1
ATOM 1363 N N . MET A 1 173 ? 1.514 -1.852 15.163 1.00 95.38 173 MET A N 1
ATOM 1364 C CA . MET A 1 173 ? 0.905 -2.414 16.374 1.00 95.38 173 MET A CA 1
ATOM 1365 C C . MET A 1 173 ? -0.502 -3.003 16.155 1.00 95.38 173 MET A C 1
ATOM 1367 O O . MET A 1 173 ? -1.015 -3.669 17.055 1.00 95.38 173 MET A O 1
ATOM 1371 N N . LEU A 1 174 ? -1.147 -2.743 15.009 1.00 92.56 174 LEU A N 1
ATOM 1372 C CA . LEU A 1 174 ? -2.416 -3.379 14.636 1.00 92.56 174 LEU A CA 1
ATOM 1373 C C . LEU A 1 174 ? -2.219 -4.746 13.964 1.00 92.56 174 LEU A C 1
ATOM 1375 O O . LEU A 1 174 ? -3.099 -5.599 14.093 1.00 92.56 174 LEU A O 1
ATOM 1379 N N . ALA A 1 175 ? -1.135 -4.905 13.197 1.00 76.62 175 ALA A N 1
ATOM 1380 C CA . ALA A 1 175 ? -0.881 -6.047 12.312 1.00 76.62 175 ALA A CA 1
ATOM 1381 C C . ALA A 1 175 ? -0.436 -7.306 13.073 1.00 76.62 175 ALA A C 1
ATOM 1383 O O . ALA A 1 175 ? -0.898 -8.406 12.670 1.00 76.62 175 ALA A O 1
#